Protein AF-A0A830CTM1-F1 (afdb_monomer_lite)

Sequence (92 aa):
MASKQERSQLDDKAKHGETVVPGGTGGKSLEAQEHLAEGRSKGGQARREQLGTEGYQEMGRKGGLSTGDKPGGERAAEEGIEIDESKFRTKT

pLDDT: mean 93.83, std 6.08, range [62.0, 98.38]

Foldseek 3Di:
DDDPVRQVVQLCCLLVQDQPAVQQHPGNHPVSSVVNSVVVVVVLVVQCVQLPPVLSVLVVQQCVCDDPVGRSVVSCVVVVNDRDNVSNDGDD

InterPro domains:
  IPR000389 Small hydrophilic plant seed protein [PTHR34671] (1-91)
  IPR022377 Small hydrophilic plant seed protein, conserved site [PS00431] (17-25)
  IPR038956 Late embryogenesis abundant protein, LEA_5 subgroup [PF00477] (3-59)

Organism: NCBI:txid374723

Secondary structure (DSSP, 8-state):
---HHHHHHHHHHHHTT---STT-TT-SSHHHHHHHHHHHHHHHHHHHHHHHHHHHHHHHHHHHT--SSS-HHHHHHHTT----GGGGSPP-

Structure (mmCIF, N/CA/C/O backbone):
data_AF-A0A830CTM1-F1
#
_entry.id   AF-A0A830CTM1-F1
#
loop_
_atom_site.group_PDB
_atom_site.id
_atom_site.type_symbol
_atom_site.label_atom_id
_atom_site.label_alt_id
_atom_site.label_comp_id
_atom_site.label_asym_id
_atom_site.label_entity_id
_atom_site.label_seq_id
_atom_site.pdbx_PDB_ins_code
_atom_site.Cartn_x
_atom_site.Cartn_y
_atom_site.Cartn_z
_atom_site.occupancy
_atom_site.B_iso_or_equiv
_atom_site.auth_seq_id
_atom_site.auth_comp_id
_atom_site.auth_asym_id
_atom_site.auth_atom_id
_atom_site.pdbx_PDB_model_num
ATOM 1 N N . MET A 1 1 ? -6.481 13.211 20.160 1.00 62.00 1 MET A N 1
ATOM 2 C CA . MET A 1 1 ? -6.723 11.767 20.367 1.00 62.00 1 MET A CA 1
ATOM 3 C C . MET A 1 1 ? -8.221 11.562 20.455 1.00 62.00 1 MET A C 1
ATOM 5 O O . MET A 1 1 ? -8.858 12.364 21.125 1.00 62.00 1 MET A O 1
ATOM 9 N N . ALA A 1 2 ? -8.770 10.560 19.764 1.00 74.56 2 ALA A N 1
ATOM 10 C CA . ALA A 1 2 ? -10.194 10.242 19.852 1.00 74.56 2 ALA A CA 1
ATOM 11 C C . ALA A 1 2 ? -10.567 9.872 21.294 1.00 74.56 2 ALA A C 1
ATOM 13 O O . ALA A 1 2 ? -9.823 9.159 21.977 1.00 74.56 2 ALA A O 1
ATOM 14 N N . SER A 1 3 ? -11.709 10.363 21.755 1.00 89.12 3 SER A N 1
ATOM 15 C CA . SER A 1 3 ? -12.305 9.979 23.029 1.00 89.12 3 SER A CA 1
ATOM 16 C C . SER A 1 3 ? -12.615 8.478 23.055 1.00 89.12 3 SER A C 1
ATOM 18 O O . SER A 1 3 ? -12.766 7.825 22.019 1.00 89.12 3 SER A O 1
ATOM 20 N N . LYS A 1 4 ? -12.746 7.902 24.257 1.00 89.69 4 LYS A N 1
ATOM 21 C CA . LYS A 1 4 ? -13.127 6.484 24.415 1.00 89.69 4 LYS A CA 1
ATOM 22 C C . LYS A 1 4 ? -14.450 6.158 23.712 1.00 89.69 4 LYS A C 1
ATOM 24 O O . LYS A 1 4 ? -14.595 5.072 23.161 1.00 89.69 4 LYS A O 1
ATOM 29 N N . GLN A 1 5 ? -15.385 7.108 23.709 1.00 90.38 5 GLN A N 1
ATOM 30 C CA . GLN A 1 5 ? -16.694 6.953 23.084 1.00 90.38 5 GLN A CA 1
ATOM 31 C C . GLN A 1 5 ? -16.586 6.922 21.551 1.00 90.38 5 GLN A C 1
ATOM 33 O O . GLN A 1 5 ? -17.174 6.051 20.919 1.00 90.38 5 GLN A O 1
ATOM 38 N N . GLU A 1 6 ? -15.760 7.791 20.961 1.00 93.25 6 GLU A N 1
ATOM 39 C CA . GLU A 1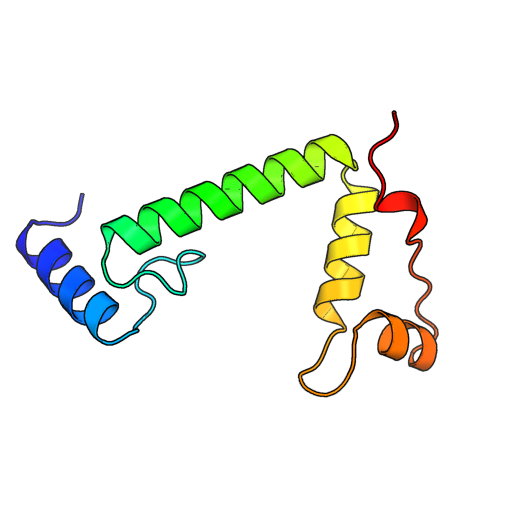 6 ? -15.462 7.766 19.520 1.00 93.25 6 GLU A CA 1
ATOM 40 C C . GLU A 1 6 ? -14.741 6.476 19.110 1.00 93.25 6 GLU A C 1
ATOM 42 O O . GLU A 1 6 ? -15.114 5.862 18.114 1.00 93.25 6 GLU A O 1
ATOM 47 N N . ARG A 1 7 ? -13.756 6.004 19.892 1.00 94.31 7 ARG A N 1
ATOM 48 C CA . ARG A 1 7 ? -13.078 4.725 19.600 1.00 94.31 7 ARG A CA 1
ATOM 49 C C . ARG A 1 7 ? -14.059 3.549 19.607 1.00 94.31 7 ARG A C 1
ATOM 51 O O . ARG A 1 7 ? -13.964 2.707 18.724 1.00 94.31 7 ARG A O 1
ATOM 58 N N . SER A 1 8 ? -15.016 3.516 20.539 1.00 95.75 8 SER A N 1
ATOM 59 C CA . SER A 1 8 ? -16.064 2.483 20.569 1.00 95.75 8 SER A CA 1
ATOM 60 C C . SER A 1 8 ? -16.955 2.529 19.326 1.00 95.75 8 SER A C 1
ATOM 62 O O . SER A 1 8 ? -17.218 1.493 18.729 1.00 95.75 8 SER A O 1
ATOM 64 N N . GLN A 1 9 ? -17.384 3.720 18.900 1.00 96.81 9 GLN A N 1
ATOM 65 C CA . GLN A 1 9 ? -18.210 3.871 17.696 1.00 96.81 9 GLN A CA 1
ATOM 66 C C . GLN A 1 9 ? -17.473 3.405 16.435 1.00 96.81 9 GLN A C 1
ATOM 68 O O . GLN A 1 9 ? -18.058 2.739 15.582 1.00 96.81 9 GLN A O 1
ATOM 73 N N . LEU A 1 10 ? -16.187 3.744 16.313 1.00 97.12 10 LEU A N 1
ATOM 74 C CA . LEU A 1 10 ? -15.347 3.293 15.202 1.00 97.12 10 LEU A CA 1
ATOM 75 C C . LEU A 1 10 ? -15.135 1.776 15.233 1.00 97.12 10 LEU A C 1
ATOM 77 O O . LEU A 1 10 ? -15.129 1.138 14.183 1.00 97.12 10 LEU A O 1
ATOM 81 N N . ASP A 1 11 ? -14.997 1.197 16.424 1.00 97.25 11 ASP A N 1
ATOM 82 C CA . ASP A 1 11 ? -14.871 -0.246 16.600 1.00 97.25 11 ASP A CA 1
ATOM 83 C C . ASP A 1 11 ? -16.140 -0.988 16.164 1.00 97.25 11 ASP A C 1
ATOM 85 O O . ASP A 1 11 ? -16.066 -1.970 15.427 1.00 97.25 11 ASP A O 1
ATOM 89 N N . ASP A 1 12 ? -17.316 -0.479 16.533 1.00 97.75 12 ASP A N 1
ATOM 90 C CA . ASP A 1 12 ? -18.586 -1.070 16.115 1.00 97.75 12 ASP A CA 1
ATOM 91 C C . ASP A 1 12 ? -18.786 -0.977 14.602 1.00 97.75 12 ASP A C 1
ATOM 93 O O . ASP A 1 12 ? -19.195 -1.956 13.980 1.00 97.75 12 ASP A O 1
ATOM 97 N N . LYS A 1 13 ? -18.418 0.139 13.969 1.00 97.50 13 LYS A N 1
ATOM 98 C CA . LYS A 1 13 ? -18.403 0.252 12.502 1.00 97.50 13 LYS A CA 1
ATOM 99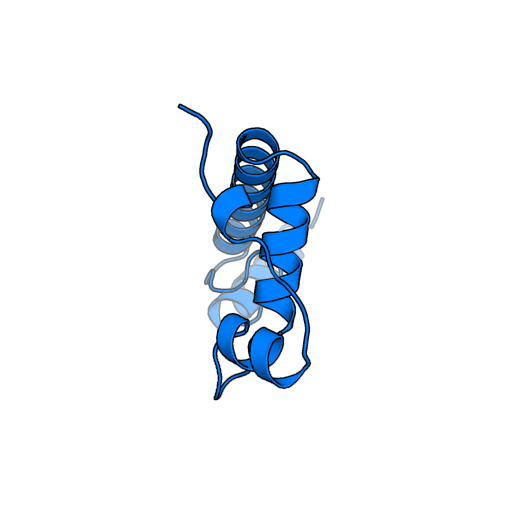 C C . LYS A 1 13 ? -17.473 -0.775 11.849 1.00 97.50 13 LYS A C 1
ATOM 101 O O . LYS A 1 13 ? -17.881 -1.487 10.929 1.00 97.50 13 LYS A O 1
ATOM 106 N N . ALA A 1 14 ? -16.250 -0.909 12.363 1.00 97.81 14 ALA A N 1
ATOM 107 C CA . ALA A 1 14 ? -15.275 -1.873 11.862 1.00 97.81 14 ALA A CA 1
ATOM 108 C C . ALA A 1 14 ? -15.770 -3.326 11.977 1.00 97.81 14 ALA A C 1
ATOM 110 O O . ALA A 1 14 ? -15.571 -4.116 11.050 1.00 97.81 14 ALA A O 1
ATOM 111 N N . LYS A 1 15 ? -16.481 -3.681 13.058 1.00 97.44 15 LYS A N 1
ATOM 112 C CA . LYS A 1 15 ? -17.103 -5.012 13.221 1.00 97.44 15 LYS A CA 1
ATOM 113 C C . LYS A 1 15 ? -18.120 -5.332 12.127 1.00 97.44 15 LYS A C 1
ATOM 115 O O . LYS A 1 15 ? -18.206 -6.486 11.709 1.00 97.44 15 LYS A O 1
ATOM 120 N N . HIS A 1 16 ? -18.850 -4.327 11.643 1.00 97.12 16 HIS A N 1
ATOM 121 C CA . HIS A 1 16 ? -19.806 -4.463 10.538 1.00 97.12 16 HIS A CA 1
ATOM 122 C C . HIS A 1 16 ? -19.138 -4.437 9.150 1.00 97.12 16 HIS A C 1
ATOM 124 O O . HIS A 1 16 ? -19.827 -4.472 8.134 1.00 97.12 16 HIS A O 1
ATOM 130 N N . GLY A 1 17 ? -17.801 -4.412 9.091 1.00 95.00 17 GLY A N 1
ATOM 131 C CA . GLY A 1 17 ? -17.028 -4.448 7.849 1.00 95.00 17 GLY A CA 1
ATOM 132 C C . GLY A 1 17 ? -16.733 -3.074 7.243 1.00 95.00 17 GLY A C 1
ATOM 133 O O . GLY A 1 17 ? -16.117 -3.007 6.179 1.00 95.00 17 GLY A O 1
ATOM 134 N N . GLU A 1 18 ? -17.125 -1.980 7.901 1.00 97.69 18 GLU A N 1
ATOM 135 C CA . GLU A 1 18 ? -16.789 -0.626 7.453 1.00 97.69 18 GLU A CA 1
ATOM 136 C C . GLU A 1 18 ? -15.286 -0.368 7.626 1.00 97.69 18 GLU A C 1
ATOM 138 O O . GLU A 1 18 ? -14.692 -0.694 8.654 1.00 97.69 18 GLU A O 1
ATOM 143 N N . THR A 1 19 ? -14.648 0.251 6.632 1.00 97.69 19 THR A N 1
ATOM 144 C CA . THR A 1 19 ? -13.268 0.732 6.782 1.00 97.69 19 THR A CA 1
ATOM 145 C C . THR A 1 19 ? -13.286 2.120 7.416 1.00 97.69 19 THR A C 1
ATOM 147 O O . THR A 1 19 ? -13.702 3.084 6.783 1.00 97.69 19 THR A O 1
ATOM 150 N N . VAL A 1 20 ? -12.805 2.215 8.653 1.00 97.12 20 VAL A N 1
ATOM 151 C CA . VAL A 1 20 ? -12.696 3.449 9.444 1.00 97.12 20 VAL A CA 1
ATOM 152 C C . VAL A 1 20 ? -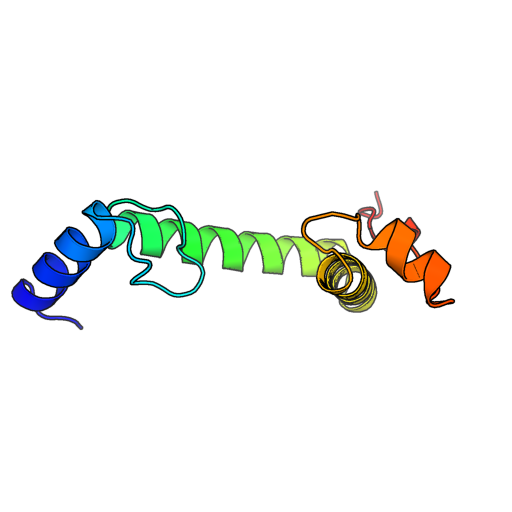11.268 4.003 9.508 1.00 97.12 20 VAL A C 1
ATOM 154 O O . VAL A 1 20 ? -11.084 5.171 9.844 1.00 97.12 20 VAL A O 1
ATOM 157 N N . VAL A 1 21 ? -10.257 3.202 9.149 1.00 97.44 21 VAL A N 1
ATOM 158 C CA . VAL A 1 21 ? -8.866 3.649 8.970 1.00 97.44 21 VAL A CA 1
ATOM 159 C C . VAL A 1 21 ? -8.463 3.486 7.500 1.00 97.44 21 VAL A C 1
ATOM 161 O O . VAL A 1 21 ? -8.445 2.358 6.995 1.00 97.44 21 VAL A O 1
ATOM 164 N N . PRO A 1 22 ? -8.106 4.572 6.789 1.00 96.62 22 PRO A N 1
ATOM 165 C CA . PRO A 1 22 ? -7.588 4.491 5.426 1.00 96.62 22 PRO A CA 1
ATOM 166 C C . PRO A 1 22 ? -6.371 3.565 5.332 1.00 96.62 22 PRO A C 1
ATOM 168 O O . PRO A 1 22 ? -5.460 3.627 6.153 1.00 96.62 22 PRO A O 1
ATOM 171 N N . GLY A 1 23 ? -6.361 2.679 4.334 1.00 95.56 23 GLY A N 1
ATOM 172 C CA . GLY A 1 23 ? -5.319 1.658 4.194 1.00 95.56 23 GLY A CA 1
ATOM 173 C C . GLY A 1 23 ? -5.457 0.479 5.165 1.00 95.56 23 GLY A C 1
ATOM 174 O O . GLY A 1 23 ? -4.710 -0.484 5.032 1.00 95.56 23 GLY A O 1
ATOM 175 N N . GLY A 1 24 ? -6.431 0.488 6.079 1.00 97.19 24 GLY A N 1
ATOM 176 C CA . GLY A 1 24 ? -6.701 -0.566 7.064 1.00 97.19 24 GLY A CA 1
ATOM 177 C C . GLY A 1 24 ? -7.803 -1.558 6.672 1.00 97.19 24 GLY A C 1
ATOM 178 O O . GLY A 1 24 ? -8.215 -2.373 7.492 1.00 97.19 24 GLY A O 1
ATOM 179 N N . THR A 1 25 ? -8.289 -1.523 5.426 1.00 96.56 25 THR A N 1
ATOM 180 C CA . THR A 1 25 ? -9.401 -2.359 4.934 1.00 96.56 25 THR A CA 1
ATOM 181 C C . THR A 1 25 ? -9.226 -3.842 5.275 1.00 96.56 25 THR A C 1
ATOM 183 O O . THR A 1 25 ? -8.153 -4.411 5.043 1.00 96.56 25 THR A O 1
ATOM 186 N N . GLY A 1 26 ? -10.294 -4.459 5.791 1.00 95.25 26 GLY A N 1
ATOM 187 C CA . GLY A 1 26 ? -10.356 -5.876 6.170 1.00 95.25 26 GLY A CA 1
ATOM 188 C C . GLY A 1 26 ? -10.234 -6.154 7.676 1.00 95.25 26 GLY A C 1
ATOM 189 O O . GLY A 1 26 ? -10.562 -7.258 8.108 1.00 95.25 26 GLY A O 1
ATOM 190 N N . GLY A 1 27 ? -9.810 -5.178 8.487 1.00 96.81 27 GLY A N 1
ATOM 191 C CA . GLY A 1 27 ? -9.792 -5.305 9.950 1.00 96.81 27 GLY A CA 1
ATOM 192 C C . GLY A 1 27 ? -11.188 -5.154 10.568 1.00 96.81 27 GLY A C 1
ATOM 193 O O . GLY A 1 27 ? -11.931 -4.251 10.192 1.00 96.81 27 GLY A O 1
ATOM 194 N N . LYS A 1 28 ? -11.534 -6.013 11.540 1.00 97.31 28 LYS A N 1
ATOM 195 C CA . LYS A 1 28 ? -12.847 -6.033 12.229 1.00 97.31 28 LYS A CA 1
ATOM 196 C C . LYS A 1 28 ? -12.899 -5.219 13.535 1.00 97.31 28 LYS A C 1
ATOM 198 O O . LYS A 1 28 ? -13.841 -5.363 14.306 1.00 97.31 28 LYS A O 1
ATOM 203 N N . SER A 1 29 ? -11.880 -4.409 13.797 1.00 98.00 29 SER A N 1
ATOM 204 C CA . SER A 1 29 ? -11.786 -3.489 14.936 1.00 98.00 29 SER A CA 1
ATOM 205 C C . SER A 1 29 ? -10.990 -2.255 14.523 1.00 98.00 29 SER A C 1
ATOM 207 O O . SER A 1 29 ? -10.224 -2.321 13.555 1.00 98.00 29 SER A O 1
ATOM 209 N N . LEU A 1 30 ? -11.132 -1.146 15.257 1.00 97.12 30 LEU A N 1
ATOM 210 C CA . LEU A 1 30 ? -10.333 0.063 15.001 1.00 97.12 30 LEU A CA 1
ATOM 211 C C . LEU A 1 30 ? -8.831 -0.265 15.040 1.00 97.12 30 LEU A C 1
ATOM 213 O O . LEU A 1 30 ? -8.102 0.050 14.106 1.00 97.12 30 LEU A O 1
ATOM 217 N N . GLU A 1 31 ? -8.401 -0.979 16.080 1.00 97.50 31 GLU A N 1
ATOM 218 C CA . GLU A 1 31 ? -7.007 -1.386 16.279 1.00 97.50 31 GLU A CA 1
ATOM 219 C C . GLU A 1 31 ? -6.498 -2.307 15.159 1.00 97.50 31 GLU A C 1
ATOM 221 O O . GLU A 1 31 ? -5.390 -2.131 14.656 1.00 97.50 31 GLU A O 1
ATOM 226 N N . ALA A 1 32 ? -7.312 -3.267 14.702 1.00 98.06 32 ALA A N 1
ATOM 227 C CA . ALA A 1 32 ? -6.915 -4.137 13.599 1.00 98.06 32 ALA A CA 1
ATOM 228 C C . ALA A 1 32 ? -6.704 -3.340 12.306 1.00 98.06 32 ALA A C 1
ATOM 230 O O . ALA A 1 32 ? -5.769 -3.619 11.557 1.00 98.06 32 ALA A O 1
ATOM 231 N N . GLN A 1 33 ? -7.553 -2.344 12.038 1.00 98.31 33 GLN A N 1
ATOM 232 C CA . GLN A 1 33 ? -7.377 -1.485 10.872 1.00 98.31 33 GLN A CA 1
ATOM 233 C C . GLN A 1 33 ? -6.168 -0.545 11.022 1.00 98.31 33 GLN A C 1
ATOM 235 O O . GLN A 1 33 ? -5.452 -0.356 10.039 1.00 98.31 33 GLN A O 1
ATOM 240 N N . GLU A 1 34 ? -5.893 -0.021 12.226 1.00 98.00 34 GLU A N 1
ATOM 241 C CA . GLU A 1 34 ? -4.673 0.747 12.547 1.00 98.00 34 GLU A CA 1
ATOM 242 C C . GLU A 1 34 ? -3.412 -0.087 12.232 1.00 98.00 34 GLU A C 1
ATOM 244 O O . GLU A 1 34 ? -2.565 0.345 11.445 1.00 98.00 34 GLU A O 1
ATOM 249 N N . HIS A 1 35 ? -3.326 -1.322 12.739 1.00 98.25 35 HIS A N 1
ATOM 250 C CA . HIS A 1 35 ? -2.190 -2.217 12.486 1.00 98.25 35 HIS A CA 1
ATOM 251 C C . HIS A 1 35 ? -2.049 -2.622 11.011 1.00 98.25 35 HIS A C 1
ATOM 253 O O . HIS A 1 35 ? -0.935 -2.691 10.489 1.00 98.25 35 HIS A O 1
ATOM 259 N N . LEU A 1 36 ? -3.159 -2.877 10.309 1.00 98.25 36 LEU A N 1
ATOM 260 C CA . LEU A 1 36 ? -3.129 -3.188 8.877 1.00 98.25 36 LEU A CA 1
ATOM 261 C C . LEU A 1 36 ? -2.632 -2.000 8.050 1.00 98.25 36 LEU A C 1
ATOM 263 O O . LEU A 1 36 ? -1.815 -2.192 7.146 1.00 98.25 36 LEU A O 1
ATOM 267 N N . ALA A 1 37 ? -3.107 -0.790 8.351 1.00 98.00 37 ALA A N 1
ATOM 268 C CA . ALA A 1 37 ? -2.671 0.427 7.677 1.00 98.00 37 ALA A CA 1
ATOM 269 C C . ALA A 1 37 ? -1.171 0.674 7.899 1.00 98.00 37 ALA A C 1
ATOM 271 O O . ALA A 1 37 ? -0.433 0.917 6.940 1.00 98.00 37 ALA A O 1
ATOM 272 N N . GLU A 1 38 ? -0.702 0.535 9.141 1.00 98.25 38 GLU A N 1
ATOM 273 C CA . GLU A 1 38 ? 0.715 0.665 9.485 1.00 98.25 38 GLU A CA 1
ATOM 274 C C . GLU A 1 38 ? 1.572 -0.390 8.770 1.00 98.25 38 GLU A C 1
ATOM 276 O O . GLU A 1 38 ? 2.569 -0.049 8.127 1.00 98.25 38 GLU A O 1
ATOM 281 N N . GLY A 1 39 ? 1.169 -1.662 8.823 1.00 98.38 39 GLY A N 1
ATOM 282 C CA . GLY A 1 39 ? 1.882 -2.763 8.179 1.00 98.38 39 GLY A CA 1
ATOM 283 C C . GLY A 1 39 ? 1.968 -2.607 6.659 1.00 98.38 39 GLY A C 1
ATOM 284 O O . GLY A 1 39 ? 3.035 -2.811 6.079 1.00 98.38 39 GLY A O 1
ATOM 285 N N . ARG A 1 40 ? 0.881 -2.180 6.005 1.00 97.81 40 ARG A N 1
ATOM 286 C CA . ARG A 1 40 ? 0.858 -1.906 4.557 1.00 97.81 40 ARG A CA 1
ATOM 287 C C . ARG A 1 40 ? 1.742 -0.722 4.182 1.00 97.81 40 ARG A C 1
ATOM 289 O O . ARG A 1 40 ? 2.464 -0.809 3.192 1.00 97.81 40 ARG A O 1
ATOM 296 N N . SER A 1 41 ? 1.728 0.346 4.979 1.00 97.50 41 SER A N 1
ATOM 297 C CA . SER A 1 41 ? 2.600 1.508 4.773 1.00 97.50 41 SER A CA 1
ATOM 298 C C . SER A 1 41 ? 4.077 1.111 4.854 1.00 97.50 41 SER A C 1
ATOM 300 O O . SER A 1 41 ? 4.830 1.322 3.901 1.00 97.50 41 SER A O 1
ATOM 302 N N . LYS A 1 42 ? 4.473 0.432 5.940 1.00 98.12 42 LYS A N 1
ATOM 303 C CA . LYS A 1 42 ? 5.850 -0.051 6.133 1.00 98.12 42 LYS A CA 1
ATOM 304 C C . LYS A 1 42 ? 6.269 -1.040 5.046 1.00 98.12 42 LYS A C 1
ATOM 306 O O . LYS A 1 42 ? 7.362 -0.922 4.502 1.00 98.12 42 LYS A O 1
ATOM 311 N N . GLY A 1 43 ? 5.398 -1.983 4.687 1.00 97.25 43 GLY A N 1
ATOM 312 C CA . GLY A 1 43 ? 5.657 -2.943 3.613 1.00 97.25 43 GLY A CA 1
ATOM 313 C C . GLY A 1 43 ? 5.863 -2.268 2.254 1.00 97.25 43 GLY A C 1
ATOM 314 O O . GLY A 1 43 ? 6.793 -2.616 1.529 1.00 97.25 43 GLY A O 1
ATOM 315 N N . GLY A 1 44 ? 5.048 -1.259 1.928 1.00 96.19 44 GLY A N 1
ATOM 316 C CA . GLY A 1 44 ? 5.200 -0.458 0.712 1.00 96.19 44 GLY A CA 1
ATOM 317 C C . GLY A 1 44 ? 6.502 0.346 0.688 1.00 96.19 44 GLY A C 1
ATOM 318 O O . GLY A 1 44 ? 7.195 0.356 -0.329 1.00 96.19 44 GLY A O 1
ATOM 319 N N . GLN A 1 45 ? 6.879 0.962 1.812 1.00 97.12 45 GLN A N 1
ATOM 320 C CA . GLN A 1 45 ? 8.158 1.669 1.956 1.00 97.12 45 GLN A CA 1
ATOM 321 C C . GLN A 1 45 ? 9.352 0.725 1.776 1.00 97.12 45 GLN A C 1
ATOM 323 O O . GLN A 1 45 ? 10.206 0.993 0.934 1.00 97.12 45 GLN A O 1
ATOM 328 N N . ALA A 1 46 ? 9.361 -0.418 2.466 1.00 96.56 46 ALA A N 1
ATOM 329 C CA . ALA A 1 46 ? 10.410 -1.426 2.321 1.00 96.56 46 ALA A CA 1
ATOM 330 C C . ALA A 1 46 ? 10.511 -1.937 0.874 1.00 96.56 46 ALA A C 1
ATOM 332 O O . ALA A 1 46 ? 11.604 -2.100 0.330 1.00 96.56 46 ALA A O 1
ATOM 333 N N . ARG A 1 47 ? 9.370 -2.139 0.202 1.00 95.31 47 ARG A N 1
ATOM 334 C CA . ARG A 1 47 ? 9.352 -2.544 -1.207 1.00 95.31 47 ARG A CA 1
ATOM 335 C C . ARG A 1 47 ? 9.910 -1.460 -2.128 1.00 95.31 47 ARG A C 1
ATOM 337 O O . ARG A 1 47 ? 10.630 -1.782 -3.070 1.00 95.31 47 ARG A O 1
ATOM 344 N N . ARG A 1 48 ? 9.607 -0.189 -1.860 1.00 95.25 48 ARG A N 1
ATOM 345 C CA . ARG A 1 48 ? 10.175 0.949 -2.592 1.00 95.25 48 ARG A CA 1
ATOM 346 C C . ARG A 1 48 ? 11.687 1.050 -2.402 1.00 95.25 48 ARG A C 1
ATOM 348 O O . ARG A 1 48 ? 12.384 1.323 -3.371 1.00 95.25 48 ARG A O 1
ATOM 355 N N . GLU A 1 49 ? 12.197 0.819 -1.197 1.00 95.38 49 GLU A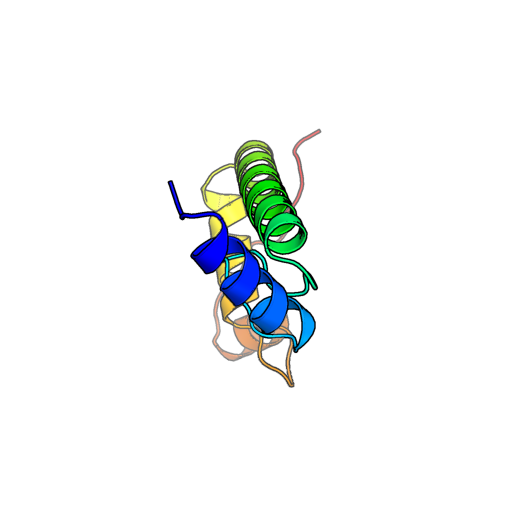 N 1
ATOM 356 C CA . GLU A 1 49 ? 13.641 0.805 -0.924 1.00 95.38 49 GLU A CA 1
ATOM 357 C C . GLU A 1 49 ? 14.349 -0.320 -1.690 1.00 95.38 49 GLU A C 1
ATOM 359 O O . GLU A 1 49 ? 15.377 -0.087 -2.321 1.00 95.38 49 GLU A O 1
ATOM 364 N N . GLN A 1 50 ? 13.756 -1.515 -1.713 1.00 94.94 50 GLN A N 1
ATOM 365 C CA . GLN A 1 50 ? 14.285 -2.681 -2.428 1.00 94.94 50 GLN A CA 1
ATOM 366 C C . GLN A 1 50 ? 14.353 -2.513 -3.953 1.00 94.94 50 GLN A C 1
ATOM 368 O O . GLN A 1 50 ? 15.276 -3.024 -4.586 1.00 94.94 50 GLN A O 1
ATOM 373 N N . LEU A 1 51 ? 13.351 -1.863 -4.552 1.00 94.38 51 LEU A N 1
ATOM 374 C CA . LEU A 1 51 ? 13.228 -1.726 -6.010 1.00 94.38 51 LEU A CA 1
ATOM 375 C C . LEU A 1 51 ? 13.735 -0.382 -6.546 1.00 94.38 51 LEU A C 1
ATOM 377 O O . LEU A 1 51 ? 13.928 -0.221 -7.752 1.00 94.38 51 LEU A O 1
ATOM 381 N N . GLY A 1 52 ? 13.914 0.600 -5.666 1.00 94.69 52 GLY A N 1
ATOM 382 C CA . GLY A 1 52 ? 14.044 1.997 -6.047 1.00 94.69 52 GLY A CA 1
ATOM 383 C C . GLY A 1 52 ? 12.716 2.613 -6.508 1.00 94.69 52 GLY A C 1
ATOM 384 O O . GLY A 1 52 ? 11.693 1.946 -6.686 1.00 94.69 52 GLY A O 1
ATOM 385 N N . THR A 1 53 ? 12.736 3.933 -6.712 1.00 93.50 53 THR A N 1
ATOM 386 C CA . THR A 1 53 ? 11.540 4.702 -7.096 1.00 93.50 53 THR A CA 1
ATOM 387 C C . THR A 1 53 ? 10.965 4.242 -8.438 1.00 93.50 53 THR A C 1
ATOM 389 O O . THR A 1 53 ? 9.754 4.070 -8.529 1.00 93.50 53 THR A O 1
ATOM 392 N N . GLU A 1 54 ? 11.804 3.983 -9.446 1.00 93.69 54 GLU A N 1
ATOM 393 C CA . GLU A 1 54 ? 11.334 3.552 -10.771 1.00 93.69 54 GLU A CA 1
ATOM 394 C C . GLU A 1 54 ? 10.656 2.180 -10.740 1.00 93.69 54 GLU A C 1
ATOM 396 O O . GLU A 1 54 ? 9.549 2.031 -11.249 1.00 93.69 54 GLU A O 1
ATOM 401 N N . GLY A 1 55 ? 11.282 1.179 -10.111 1.00 95.50 55 GLY A N 1
ATOM 402 C CA . GLY A 1 55 ? 10.708 -0.166 -10.047 1.00 95.50 55 GLY A CA 1
ATOM 403 C C . GLY A 1 55 ? 9.393 -0.203 -9.270 1.00 95.50 55 GLY A C 1
ATOM 404 O O . GLY A 1 55 ? 8.459 -0.907 -9.657 1.00 95.50 55 GLY A O 1
ATOM 405 N N . TYR A 1 56 ? 9.275 0.613 -8.217 1.00 96.00 56 TYR A N 1
ATOM 406 C CA . TYR A 1 56 ? 8.022 0.768 -7.479 1.00 96.00 56 TYR A CA 1
ATOM 407 C C . TYR A 1 56 ? 6.933 1.477 -8.302 1.00 96.00 56 TYR A C 1
ATOM 409 O O . TYR A 1 56 ? 5.773 1.066 -8.269 1.00 96.00 56 TYR A O 1
ATOM 417 N N . GLN A 1 57 ? 7.290 2.516 -9.066 1.00 94.50 57 GLN A N 1
ATOM 418 C CA . GLN A 1 57 ? 6.357 3.231 -9.944 1.00 94.50 57 GLN A CA 1
ATOM 419 C C . GLN A 1 57 ? 5.827 2.342 -11.073 1.00 94.50 57 GLN A C 1
ATOM 421 O O . GLN A 1 57 ? 4.618 2.314 -11.290 1.00 94.50 57 GLN A O 1
ATOM 426 N N . GLU A 1 58 ? 6.691 1.577 -11.741 1.00 94.94 58 GLU A N 1
ATOM 427 C CA . GLU A 1 58 ? 6.284 0.641 -12.801 1.00 94.94 58 GLU A CA 1
ATOM 428 C C . GLU A 1 58 ? 5.351 -0.454 -12.267 1.00 94.94 58 GLU A C 1
ATOM 430 O O . GLU A 1 58 ? 4.342 -0.796 -12.887 1.00 94.94 58 GLU A O 1
ATOM 435 N N . MET A 1 59 ? 5.626 -0.956 -11.060 1.00 95.19 59 MET A N 1
ATOM 436 C CA . MET A 1 59 ? 4.751 -1.919 -10.392 1.00 95.19 59 MET A CA 1
ATOM 437 C C . MET A 1 59 ? 3.380 -1.313 -10.074 1.00 95.19 59 MET A C 1
ATOM 439 O O . MET A 1 59 ? 2.352 -1.953 -10.304 1.00 95.19 59 MET A O 1
ATOM 443 N N . GLY A 1 60 ? 3.354 -0.070 -9.586 1.00 94.50 60 GLY A N 1
ATOM 444 C CA . GLY A 1 60 ? 2.119 0.675 -9.349 1.00 94.50 60 GLY A CA 1
ATOM 445 C C . GLY A 1 60 ? 1.331 0.931 -10.635 1.00 94.50 60 GLY A C 1
ATOM 446 O O . GLY A 1 60 ? 0.113 0.757 -10.648 1.00 94.50 60 GLY A O 1
ATOM 447 N N . ARG A 1 61 ? 2.018 1.269 -11.732 1.00 94.69 61 ARG A N 1
ATOM 448 C CA . ARG A 1 61 ? 1.421 1.474 -13.058 1.00 94.69 61 ARG A CA 1
ATOM 449 C C . ARG A 1 61 ? 0.748 0.201 -13.569 1.00 94.69 61 ARG A C 1
ATOM 451 O O . ARG A 1 61 ? -0.426 0.250 -13.924 1.00 94.69 61 ARG A O 1
ATOM 458 N N . LYS A 1 62 ? 1.437 -0.946 -13.514 1.00 95.44 62 LYS A N 1
ATOM 459 C CA . LYS A 1 62 ? 0.848 -2.256 -13.850 1.00 95.44 62 LYS A CA 1
ATOM 460 C C . LYS A 1 62 ? -0.365 -2.571 -12.969 1.00 95.44 62 LYS A C 1
ATOM 462 O O . LYS A 1 62 ? -1.389 -3.028 -13.469 1.00 95.44 62 LYS A O 1
ATOM 467 N N . GLY A 1 63 ? -0.272 -2.311 -11.665 1.00 94.69 63 GLY A N 1
ATOM 468 C CA . GLY A 1 63 ? -1.383 -2.502 -10.730 1.00 94.69 63 GLY A CA 1
ATOM 469 C C . GLY A 1 63 ? -2.613 -1.660 -11.084 1.00 94.69 63 GLY A C 1
ATOM 470 O O . GLY A 1 63 ? -3.712 -2.201 -11.152 1.00 94.69 63 GLY A O 1
ATOM 471 N N . GLY A 1 64 ? -2.425 -0.372 -11.383 1.00 94.56 64 GLY A N 1
ATOM 472 C CA . GLY A 1 64 ? -3.502 0.565 -11.729 1.00 94.56 64 GLY A CA 1
ATOM 473 C C . GLY A 1 64 ? -4.228 0.265 -13.045 1.00 94.56 64 GLY A C 1
ATOM 474 O O . GLY A 1 64 ? -5.358 0.708 -13.222 1.00 94.56 64 GLY A O 1
ATOM 475 N N . LEU A 1 65 ? -3.613 -0.510 -13.943 1.00 95.31 65 LEU A N 1
ATOM 476 C CA . LEU A 1 65 ? -4.245 -0.991 -15.178 1.00 95.31 65 LEU A CA 1
ATOM 477 C C . LEU A 1 65 ? -5.101 -2.249 -14.965 1.00 95.31 65 LEU A C 1
ATOM 479 O O . LEU A 1 65 ? -5.854 -2.639 -15.854 1.00 95.31 65 LEU A O 1
ATOM 483 N N . SER A 1 66 ? -4.992 -2.913 -13.813 1.00 94.06 66 SER A N 1
ATOM 484 C CA . SER A 1 66 ? -5.765 -4.130 -13.553 1.00 94.06 66 SER A CA 1
ATOM 485 C C . SER A 1 66 ? -7.248 -3.802 -13.371 1.00 94.06 66 SER A C 1
ATOM 487 O O . SER A 1 66 ? -7.605 -2.850 -12.677 1.00 94.06 66 SER A O 1
ATOM 489 N N . THR A 1 67 ? -8.119 -4.614 -13.963 1.00 91.94 67 THR A N 1
ATOM 490 C CA . THR A 1 67 ? -9.572 -4.560 -13.749 1.00 91.94 67 THR A CA 1
ATOM 491 C C . THR A 1 67 ? -10.062 -5.826 -13.065 1.00 91.94 67 THR A C 1
ATOM 493 O O . THR A 1 67 ? -9.298 -6.765 -12.861 1.00 91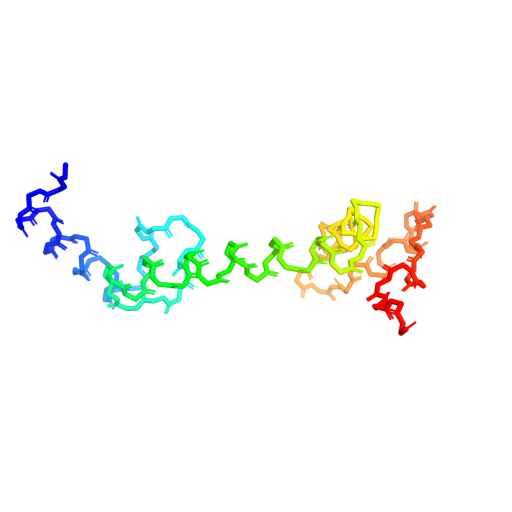.94 67 THR A O 1
ATOM 496 N N . GLY A 1 68 ? -11.350 -5.866 -12.706 1.00 90.69 68 GLY A N 1
ATOM 497 C CA . GLY A 1 68 ? -11.965 -7.079 -12.158 1.00 90.69 68 GLY A CA 1
ATOM 498 C C . GLY A 1 68 ? -11.849 -8.290 -13.090 1.00 90.69 68 GLY A C 1
ATOM 499 O O . GLY A 1 68 ? -11.703 -9.407 -12.608 1.00 90.69 68 GLY A O 1
ATOM 500 N N . ASP A 1 69 ? -11.848 -8.056 -14.405 1.00 90.62 69 ASP A N 1
ATOM 501 C CA . ASP A 1 69 ? -11.878 -9.116 -15.418 1.00 90.62 69 ASP A CA 1
ATOM 502 C C . ASP A 1 69 ? -10.514 -9.403 -16.063 1.00 90.62 69 ASP A C 1
ATOM 504 O O . ASP A 1 69 ? -10.351 -10.455 -16.679 1.00 90.62 69 ASP A O 1
ATOM 508 N N . LYS A 1 70 ? -9.536 -8.487 -15.957 1.00 92.25 70 LYS A N 1
ATOM 509 C CA . LYS A 1 70 ? -8.238 -8.610 -16.642 1.00 92.25 70 LYS A CA 1
ATOM 510 C C . LYS A 1 70 ? -7.048 -8.167 -15.785 1.00 92.25 70 LYS A C 1
ATOM 512 O O . LYS A 1 70 ? -7.106 -7.119 -15.132 1.00 92.25 70 LYS A O 1
ATOM 517 N N . PRO A 1 71 ? -5.918 -8.896 -15.837 1.00 93.56 71 PRO A N 1
ATOM 518 C CA . PRO A 1 71 ? -4.688 -8.477 -15.182 1.00 93.56 71 PRO A CA 1
ATOM 519 C C . PRO A 1 71 ? -4.072 -7.270 -15.901 1.00 93.56 71 PRO A C 1
ATOM 521 O O . PRO A 1 71 ? -4.075 -7.178 -17.128 1.00 93.56 71 PRO A O 1
ATOM 524 N N . GLY A 1 72 ? -3.455 -6.361 -15.146 1.00 92.94 72 GLY A N 1
ATOM 525 C CA . GLY A 1 72 ? -2.914 -5.122 -15.712 1.00 92.94 72 GLY A CA 1
ATOM 526 C C . GLY A 1 72 ? -1.773 -5.307 -16.714 1.00 92.94 72 GLY A C 1
ATOM 527 O O . GLY A 1 72 ? -1.556 -4.427 -17.533 1.00 92.94 72 GLY A O 1
ATOM 528 N N . GLY A 1 73 ? -1.072 -6.447 -16.701 1.00 92.19 73 GLY A N 1
ATOM 529 C CA . GLY A 1 73 ? -0.066 -6.760 -17.726 1.00 92.19 73 GLY A CA 1
ATOM 530 C C . GLY A 1 73 ? -0.678 -7.025 -19.106 1.00 92.19 73 GLY A C 1
ATOM 531 O O . GLY A 1 73 ? -0.152 -6.556 -20.108 1.00 92.19 73 GLY A O 1
ATOM 532 N N . GLU A 1 74 ? -1.819 -7.719 -19.153 1.00 93.25 74 GLU A N 1
ATOM 533 C CA . GLU A 1 74 ? -2.555 -7.957 -20.401 1.00 93.25 74 GLU A CA 1
ATOM 534 C C . GLU A 1 74 ? -3.108 -6.642 -20.947 1.00 93.25 74 GLU A C 1
ATOM 536 O O . GLU A 1 74 ? -2.908 -6.315 -22.113 1.00 93.25 74 GLU A O 1
ATOM 541 N N . ARG A 1 75 ? -3.709 -5.830 -20.073 1.00 94.31 75 ARG A N 1
ATOM 542 C CA . ARG A 1 75 ? -4.229 -4.520 -20.466 1.00 94.31 75 ARG A CA 1
ATOM 543 C C . ARG A 1 75 ? -3.131 -3.554 -20.913 1.00 94.31 75 ARG A C 1
ATOM 545 O O . ARG A 1 75 ? -3.322 -2.821 -21.876 1.00 94.31 75 ARG A O 1
ATOM 552 N N . ALA A 1 76 ? -1.977 -3.567 -20.246 1.00 93.75 76 ALA A N 1
ATOM 553 C CA . ALA A 1 76 ? -0.823 -2.786 -20.675 1.00 93.75 76 ALA A CA 1
ATOM 554 C C . ALA A 1 76 ? -0.416 -3.145 -22.112 1.00 93.75 76 ALA A C 1
ATOM 556 O O . ALA A 1 76 ? -0.209 -2.249 -22.925 1.00 93.75 76 ALA A O 1
ATOM 557 N N . ALA A 1 77 ? -0.388 -4.437 -22.451 1.00 93.00 77 ALA A N 1
ATOM 558 C CA . ALA A 1 77 ? -0.093 -4.883 -23.808 1.00 93.00 77 ALA A CA 1
ATOM 559 C C . ALA A 1 77 ? -1.157 -4.432 -24.830 1.00 93.00 77 ALA A C 1
ATOM 561 O O . ALA A 1 77 ? -0.791 -3.968 -25.908 1.00 93.00 77 ALA A O 1
ATOM 562 N N . GLU A 1 78 ? -2.452 -4.512 -24.494 1.00 94.00 78 GLU A N 1
ATOM 563 C CA . GLU A 1 78 ? -3.553 -4.034 -25.356 1.00 94.00 78 GLU A CA 1
ATOM 564 C C . GLU A 1 78 ? -3.465 -2.525 -25.641 1.00 94.00 78 GLU A C 1
ATOM 566 O O . GLU A 1 78 ? -3.714 -2.087 -26.763 1.00 94.00 78 GLU A O 1
ATOM 571 N N . GLU A 1 79 ? -3.089 -1.729 -24.637 1.00 93.44 79 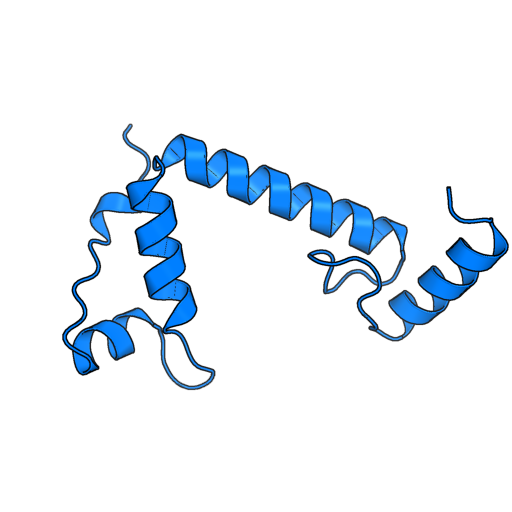GLU A N 1
ATOM 572 C CA . GLU A 1 79 ? -2.969 -0.270 -24.744 1.00 93.44 79 GLU A CA 1
ATOM 573 C C . GLU A 1 79 ? -1.603 0.189 -25.296 1.00 93.44 79 GLU A C 1
ATOM 575 O O . GLU A 1 79 ? -1.347 1.390 -25.392 1.00 93.44 79 GLU A O 1
ATOM 580 N N . GLY A 1 80 ? -0.713 -0.742 -25.666 1.00 93.06 80 GLY A N 1
ATOM 581 C CA . GLY A 1 80 ? 0.640 -0.423 -26.143 1.00 93.06 80 GLY A CA 1
ATOM 582 C C . GLY A 1 80 ? 1.528 0.219 -25.069 1.00 93.06 80 GLY A C 1
ATOM 583 O O . GLY A 1 80 ? 2.483 0.931 -25.378 1.00 93.06 80 GLY A O 1
ATOM 584 N N . ILE A 1 81 ? 1.197 0.000 -23.799 1.00 93.25 81 ILE A N 1
ATOM 585 C CA . ILE A 1 81 ? 1.939 0.476 -22.641 1.00 93.25 81 ILE A CA 1
ATOM 586 C C . ILE A 1 81 ? 3.047 -0.530 -22.321 1.00 93.25 81 ILE A C 1
ATOM 588 O O . ILE A 1 81 ? 2.796 -1.624 -21.819 1.00 93.25 81 ILE A O 1
ATOM 592 N N . GLU A 1 82 ? 4.297 -0.135 -22.551 1.00 92.25 82 GLU A N 1
ATOM 593 C CA . GLU A 1 82 ? 5.447 -0.930 -22.121 1.00 92.25 82 GLU A CA 1
ATOM 594 C C . GLU A 1 82 ? 5.595 -0.880 -20.592 1.00 92.25 82 GLU A C 1
ATOM 596 O O . GLU A 1 82 ? 5.601 0.202 -19.993 1.00 92.25 82 GLU A O 1
ATOM 601 N N . ILE A 1 83 ? 5.705 -2.060 -19.973 1.00 92.81 83 ILE A N 1
ATOM 602 C CA . ILE A 1 83 ? 5.971 -2.253 -18.544 1.00 92.81 83 ILE A CA 1
ATOM 603 C C . ILE A 1 83 ? 7.226 -3.112 -18.411 1.00 92.81 83 ILE A C 1
ATOM 605 O O . ILE A 1 83 ? 7.247 -4.270 -18.832 1.00 92.81 83 ILE A O 1
ATOM 609 N N . ASP A 1 84 ? 8.262 -2.567 -17.781 1.00 91.94 84 ASP A N 1
ATOM 610 C CA . ASP A 1 84 ? 9.499 -3.301 -17.523 1.00 91.94 84 ASP A CA 1
ATOM 611 C C . ASP A 1 84 ? 9.405 -4.114 -16.222 1.00 91.94 84 ASP A C 1
ATOM 613 O O . ASP A 1 84 ? 9.752 -3.652 -15.130 1.00 91.94 84 ASP A O 1
ATOM 617 N N . GLU A 1 85 ? 8.956 -5.365 -16.337 1.00 91.69 85 GLU A N 1
ATOM 618 C CA . GLU A 1 85 ? 8.850 -6.275 -15.189 1.00 91.69 85 GLU A CA 1
ATOM 619 C C . GLU A 1 85 ? 10.208 -6.708 -14.618 1.00 91.69 85 GLU A C 1
ATOM 621 O O . GLU A 1 85 ? 10.272 -7.221 -13.494 1.00 91.69 85 GLU A O 1
ATOM 626 N N . SER A 1 86 ? 11.316 -6.488 -15.340 1.00 92.00 86 SER A N 1
ATOM 627 C CA . SER A 1 86 ? 12.652 -6.784 -14.809 1.00 92.00 86 SER A CA 1
ATOM 628 C C . SER A 1 86 ? 12.978 -5.905 -13.593 1.00 92.00 86 SER A C 1
ATOM 630 O O . SER A 1 86 ? 13.677 -6.354 -12.679 1.00 92.00 86 SER A O 1
ATOM 632 N N . LYS A 1 87 ? 12.366 -4.713 -13.506 1.00 91.31 87 LYS A N 1
ATOM 633 C CA . LYS A 1 87 ? 12.479 -3.779 -12.374 1.00 91.31 87 LYS A CA 1
ATOM 634 C C . LYS A 1 87 ? 11.730 -4.230 -11.115 1.00 91.31 87 LYS A C 1
ATOM 636 O O . LYS A 1 87 ? 11.827 -3.569 -10.084 1.00 91.31 87 LYS A O 1
ATOM 641 N N . PHE A 1 88 ? 10.987 -5.340 -11.151 1.00 92.50 88 PHE A N 1
ATOM 642 C CA . PHE A 1 88 ? 10.227 -5.840 -9.992 1.00 92.50 88 PHE A CA 1
ATOM 643 C C . PHE A 1 88 ? 11.040 -6.770 -9.088 1.00 92.50 88 PHE A C 1
ATOM 645 O O . PHE A 1 88 ? 10.532 -7.260 -8.072 1.00 92.50 88 PHE A O 1
ATOM 652 N N . ARG A 1 89 ? 12.291 -7.054 -9.450 1.00 90.81 89 ARG A N 1
ATOM 653 C CA . ARG A 1 89 ? 13.164 -7.967 -8.712 1.00 90.81 89 ARG A CA 1
ATOM 654 C C . ARG A 1 89 ? 14.128 -7.184 -7.832 1.00 90.81 89 ARG A C 1
ATOM 656 O O . ARG A 1 89 ? 14.710 -6.191 -8.254 1.00 90.81 89 ARG A O 1
ATOM 663 N N . THR A 1 90 ? 14.309 -7.662 -6.605 1.00 84.62 90 THR A N 1
ATOM 664 C CA . THR A 1 90 ? 15.387 -7.206 -5.724 1.00 84.62 90 THR A CA 1
ATOM 665 C C . THR A 1 90 ? 16.717 -7.573 -6.365 1.00 84.62 90 THR A C 1
ATOM 667 O O . THR A 1 90 ? 16.912 -8.729 -6.746 1.00 84.62 90 THR A O 1
ATOM 670 N N . LYS A 1 91 ? 17.624 -6.605 -6.493 1.00 69.50 91 LYS A N 1
ATOM 671 C CA . LYS A 1 91 ? 19.005 -6.895 -6.883 1.00 69.50 91 LYS A CA 1
ATOM 672 C C . LYS A 1 91 ? 19.656 -7.658 -5.726 1.00 69.50 91 LYS A C 1
ATOM 674 O O . LYS A 1 91 ? 19.631 -7.163 -4.601 1.00 69.50 91 LYS A O 1
ATOM 679 N N . THR A 1 92 ? 20.111 -8.879 -6.000 1.00 67.12 92 THR A N 1
ATOM 680 C CA . THR A 1 92 ? 20.886 -9.701 -5.058 1.00 67.12 92 THR A CA 1
ATOM 681 C C . THR A 1 92 ? 22.259 -9.096 -4.820 1.00 67.12 92 THR A C 1
ATOM 683 O O . THR A 1 92 ? 22.797 -8.500 -5.783 1.00 67.12 92 THR A O 1
#

Radius of gyration: 17.75 Å; chains: 1; bounding box: 41×22×51 Å